Protein AF-A0AAE4JYS3-F1 (afdb_monomer_lite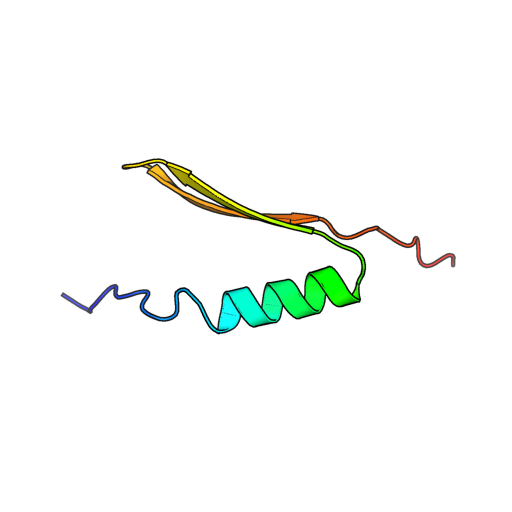)

pLDDT: mean 72.55, std 15.15, range [41.5, 88.94]

Structure (mmCIF, N/CA/C/O backbone):
data_AF-A0AAE4JYS3-F1
#
_entry.id   AF-A0AAE4JYS3-F1
#
loop_
_atom_site.group_PDB
_atom_site.id
_atom_site.type_symbol
_atom_site.label_atom_id
_atom_site.label_alt_id
_atom_site.label_comp_id
_atom_site.label_asym_id
_atom_site.label_entity_id
_atom_site.label_seq_id
_atom_site.pdbx_PDB_ins_code
_atom_site.Cartn_x
_atom_site.Cartn_y
_atom_site.Cartn_z
_atom_site.occupancy
_atom_site.B_iso_or_equiv
_atom_site.auth_seq_id
_atom_site.auth_comp_id
_atom_site.auth_asym_id
_atom_site.auth_atom_id
_atom_site.pdbx_PDB_model_num
ATOM 1 N N . MET A 1 1 ? 28.135 8.688 -8.672 1.00 45.72 1 MET A N 1
ATOM 2 C CA . MET A 1 1 ? 27.646 7.304 -8.508 1.00 45.72 1 MET A CA 1
ATOM 3 C C . MET A 1 1 ? 27.378 7.071 -7.026 1.00 45.72 1 MET A C 1
ATOM 5 O O . MET A 1 1 ? 28.134 6.391 -6.354 1.00 45.72 1 MET A O 1
ATOM 9 N N . ILE A 1 2 ? 26.359 7.747 -6.497 1.00 41.50 2 ILE A N 1
ATOM 10 C CA . ILE A 1 2 ? 25.832 7.477 -5.156 1.00 41.50 2 ILE A CA 1
ATOM 11 C C . ILE A 1 2 ? 24.745 6.436 -5.398 1.00 41.50 2 ILE A C 1
ATOM 13 O O . ILE A 1 2 ? 23.885 6.659 -6.252 1.00 41.50 2 ILE A O 1
ATOM 17 N N . LEU A 1 3 ? 24.876 5.269 -4.767 1.00 43.84 3 LEU A N 1
ATOM 18 C CA . LEU A 1 3 ? 23.971 4.139 -4.948 1.00 43.84 3 LEU A CA 1
ATOM 19 C C . LEU A 1 3 ? 22.524 4.594 -4.722 1.00 43.84 3 LEU A C 1
ATOM 21 O O . LEU A 1 3 ? 22.113 4.874 -3.603 1.00 43.84 3 LEU A O 1
ATOM 25 N N . CYS A 1 4 ? 21.749 4.622 -5.804 1.00 42.50 4 CYS A N 1
ATOM 26 C CA . CYS A 1 4 ? 20.298 4.763 -5.802 1.00 42.50 4 CYS A CA 1
ATOM 27 C C . CYS A 1 4 ? 19.649 3.395 -5.528 1.00 42.50 4 CYS A C 1
ATOM 29 O O . CYS A 1 4 ? 18.696 2.993 -6.194 1.00 42.50 4 CYS A O 1
ATOM 31 N N . THR A 1 5 ? 20.208 2.620 -4.594 1.00 43.34 5 THR A N 1
ATOM 32 C CA . THR A 1 5 ? 19.560 1.393 -4.146 1.00 43.34 5 THR A CA 1
ATOM 33 C C . THR A 1 5 ? 18.481 1.804 -3.161 1.00 43.34 5 THR A C 1
ATOM 35 O O . THR A 1 5 ? 18.711 1.845 -1.954 1.00 43.34 5 THR A O 1
ATOM 38 N N . MET A 1 6 ? 17.288 2.096 -3.684 1.00 48.50 6 MET A N 1
ATOM 39 C CA . MET A 1 6 ? 16.063 1.784 -2.953 1.00 48.50 6 MET A CA 1
ATOM 40 C C . MET A 1 6 ? 16.066 0.266 -2.749 1.00 48.50 6 MET A C 1
ATOM 42 O O . MET A 1 6 ? 15.562 -0.500 -3.563 1.00 48.50 6 MET A O 1
ATOM 46 N N . GLN A 1 7 ? 16.789 -0.166 -1.722 1.00 52.22 7 GLN A N 1
ATOM 47 C CA . GLN A 1 7 ? 16.835 -1.524 -1.207 1.00 52.22 7 GLN A CA 1
ATOM 48 C C . GLN A 1 7 ? 16.256 -1.479 0.209 1.00 52.22 7 GLN A C 1
ATOM 50 O O . GLN A 1 7 ? 16.841 -2.006 1.140 1.00 52.22 7 GLN A O 1
ATOM 55 N N . ASP A 1 8 ? 15.107 -0.820 0.350 1.00 52.91 8 ASP A N 1
ATOM 56 C CA . ASP A 1 8 ? 14.180 -1.037 1.464 1.00 52.91 8 ASP A CA 1
ATOM 57 C C . ASP A 1 8 ? 12.755 -1.256 0.911 1.00 52.91 8 ASP A C 1
ATOM 59 O O . ASP A 1 8 ? 11.750 -0.724 1.363 1.00 52.91 8 ASP A O 1
ATOM 63 N N . ASN A 1 9 ? 12.659 -2.026 -0.181 1.00 56.47 9 ASN A N 1
ATOM 64 C CA . ASN A 1 9 ? 11.409 -2.290 -0.908 1.00 56.47 9 ASN A CA 1
ATOM 65 C C . ASN A 1 9 ? 10.543 -3.358 -0.215 1.00 56.47 9 ASN A C 1
ATOM 67 O O . ASN A 1 9 ? 10.072 -4.288 -0.873 1.00 56.47 9 ASN A O 1
ATOM 71 N N . GLY A 1 10 ? 10.358 -3.286 1.103 1.00 56.66 10 GLY A N 1
ATOM 72 C CA . GLY A 1 10 ? 9.534 -4.289 1.775 1.00 56.66 10 GLY A CA 1
ATOM 73 C C . GLY A 1 10 ? 9.142 -3.995 3.210 1.00 56.66 10 G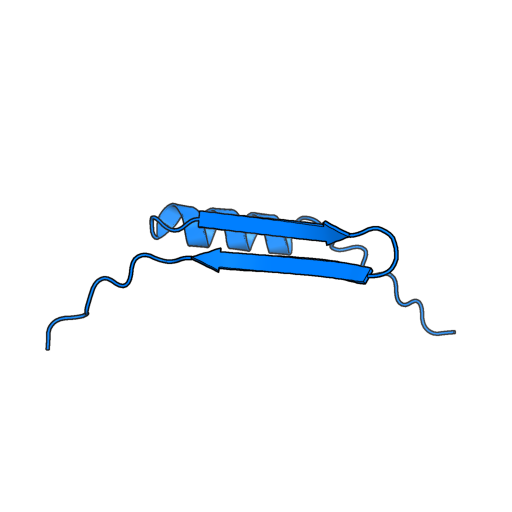LY A C 1
ATOM 74 O O . GLY A 1 10 ? 7.997 -4.269 3.555 1.00 56.66 10 GLY A O 1
ATOM 75 N N . LEU A 1 11 ? 10.030 -3.438 4.040 1.00 62.62 11 LEU A N 1
ATOM 76 C CA . LEU A 1 11 ? 9.739 -3.295 5.469 1.00 62.62 11 LEU A CA 1
ATOM 77 C C . LEU A 1 11 ? 8.801 -2.110 5.730 1.00 62.62 11 LEU A C 1
ATOM 79 O O . LEU A 1 11 ? 7.760 -2.273 6.370 1.00 62.62 11 LEU A O 1
ATOM 83 N N . ASP A 1 12 ? 9.111 -0.955 5.143 1.00 68.38 12 ASP A N 1
ATOM 84 C CA . ASP A 1 12 ? 8.293 0.253 5.291 1.00 68.38 12 ASP A CA 1
ATOM 85 C C . ASP A 1 12 ? 6.917 0.103 4.619 1.00 68.38 12 ASP A C 1
ATOM 87 O O . ASP A 1 12 ? 5.887 0.471 5.181 1.00 68.38 12 ASP A O 1
ATOM 91 N N . LEU A 1 13 ? 6.867 -0.531 3.442 1.00 70.94 13 LEU A N 1
ATOM 92 C CA . LEU A 1 13 ? 5.620 -0.801 2.712 1.00 70.94 13 LEU A CA 1
ATOM 93 C C . LEU A 1 13 ? 4.741 -1.845 3.413 1.00 70.94 13 LEU A C 1
ATOM 95 O O . LEU A 1 13 ? 3.512 -1.756 3.352 1.00 70.94 13 LEU A O 1
ATOM 99 N N . TYR A 1 14 ? 5.354 -2.812 4.100 1.00 78.50 14 TYR A N 1
ATOM 100 C CA . TYR A 1 14 ? 4.627 -3.760 4.938 1.00 78.50 14 TYR A CA 1
ATOM 101 C C . TYR A 1 14 ? 3.989 -3.056 6.135 1.00 78.50 14 TYR A C 1
ATOM 103 O O . TYR A 1 14 ? 2.807 -3.267 6.403 1.00 78.50 14 TYR A O 1
ATOM 111 N N . LEU A 1 15 ? 4.723 -2.160 6.804 1.00 81.06 15 LEU A N 1
ATOM 112 C CA . LEU A 1 15 ? 4.173 -1.363 7.899 1.00 81.06 15 LEU A CA 1
ATOM 113 C C . LEU A 1 15 ? 3.025 -0.465 7.417 1.00 81.06 15 LEU A C 1
ATOM 115 O O . LEU A 1 15 ? 1.975 -0.417 8.056 1.00 81.06 15 LEU A O 1
ATOM 119 N N . CYS A 1 16 ? 3.178 0.192 6.263 1.00 81.25 16 CYS A N 1
ATOM 120 C CA . CYS A 1 16 ? 2.088 0.949 5.650 1.00 81.25 16 CYS A CA 1
ATOM 121 C C . CYS A 1 16 ? 0.863 0.066 5.386 1.00 81.25 16 CYS A C 1
ATOM 123 O O . CYS A 1 16 ? -0.254 0.504 5.647 1.00 81.25 16 CYS A O 1
ATOM 125 N N . ARG A 1 17 ? 1.048 -1.178 4.928 1.00 83.69 17 ARG A N 1
ATOM 126 C CA . ARG A 1 17 ? -0.062 -2.119 4.741 1.00 83.69 17 ARG A CA 1
ATOM 127 C C . ARG A 1 17 ? -0.763 -2.454 6.045 1.00 83.69 17 ARG A C 1
ATOM 129 O O . ARG A 1 17 ? -1.986 -2.388 6.073 1.00 83.69 17 ARG A O 1
ATOM 136 N N . GLU A 1 18 ? -0.021 -2.778 7.095 1.00 86.50 18 GLU A N 1
ATOM 137 C CA . GLU A 1 18 ? -0.604 -3.092 8.404 1.00 86.50 18 GLU A CA 1
ATOM 138 C C . GLU A 1 18 ? -1.389 -1.898 8.959 1.00 86.50 18 GLU A C 1
ATOM 140 O O . GLU A 1 18 ? -2.513 -2.064 9.425 1.00 86.50 18 GLU A O 1
ATOM 145 N N . ILE A 1 19 ? -0.848 -0.678 8.843 1.00 85.69 19 ILE A N 1
ATOM 146 C CA . ILE A 1 19 ? -1.539 0.548 9.265 1.00 85.69 19 ILE A CA 1
ATOM 147 C C . ILE A 1 19 ? -2.815 0.744 8.443 1.00 85.69 19 ILE A C 1
ATOM 149 O O . ILE A 1 19 ? -3.884 0.937 9.016 1.00 85.69 19 ILE A O 1
ATOM 153 N N . VAL A 1 20 ? -2.733 0.678 7.115 1.00 85.88 20 VAL A N 1
ATOM 154 C CA . VAL A 1 20 ? -3.886 0.885 6.227 1.00 85.88 20 VAL A CA 1
ATOM 155 C C . VAL A 1 20 ? -4.962 -0.178 6.474 1.00 85.88 20 VAL A C 1
ATOM 157 O O . VAL A 1 20 ? -6.125 0.180 6.641 1.00 85.88 20 VAL A O 1
ATOM 160 N N . GLN A 1 21 ? -4.585 -1.453 6.612 1.00 85.94 21 GLN A N 1
ATOM 161 C CA . GLN A 1 21 ? -5.505 -2.546 6.949 1.00 85.94 21 GLN A CA 1
ATOM 162 C C . GLN A 1 21 ? -6.133 -2.372 8.336 1.00 85.94 21 GLN A C 1
ATOM 164 O O . GLN A 1 21 ? -7.339 -2.567 8.482 1.00 85.94 21 GLN A O 1
ATOM 169 N N . ALA A 1 22 ? -5.360 -1.949 9.342 1.00 87.12 22 ALA A N 1
ATOM 170 C CA . ALA A 1 22 ? -5.879 -1.666 10.682 1.00 87.12 22 ALA A CA 1
ATOM 171 C C . ALA A 1 22 ? -6.911 -0.524 10.686 1.00 87.12 22 ALA A C 1
ATOM 173 O O . ALA A 1 22 ? -7.832 -0.529 11.499 1.00 87.12 22 ALA A O 1
ATOM 174 N N . HIS A 1 23 ? -6.792 0.427 9.755 1.00 86.38 23 HIS A N 1
ATOM 175 C CA . HIS A 1 23 ? -7.763 1.505 9.548 1.00 86.38 23 HIS A CA 1
ATOM 176 C C . HIS A 1 23 ? -8.914 1.112 8.599 1.00 86.38 23 HIS A C 1
ATOM 178 O O . HIS A 1 23 ? -9.739 1.960 8.264 1.00 86.38 23 HIS A O 1
ATOM 184 N N . GLY A 1 24 ? -8.995 -0.150 8.159 1.00 86.06 24 GLY A N 1
ATOM 185 C CA . GLY A 1 24 ? -10.030 -0.636 7.237 1.00 86.06 24 GLY A CA 1
ATOM 186 C C . GLY A 1 24 ? -9.851 -0.171 5.789 1.00 86.06 24 GLY A C 1
ATOM 187 O O . GLY A 1 24 ? -10.807 -0.181 5.017 1.00 86.06 24 GLY A O 1
ATOM 188 N N . GLY A 1 25 ? -8.653 0.286 5.439 1.00 88.19 25 GLY A N 1
ATOM 189 C CA . GLY A 1 25 ? -8.271 0.684 4.095 1.00 88.19 25 GLY A CA 1
ATOM 190 C C . GLY A 1 25 ? -7.624 -0.434 3.279 1.00 88.19 25 GLY A C 1
ATOM 191 O O . GLY A 1 25 ? -7.356 -1.528 3.775 1.00 88.19 25 GLY A O 1
ATOM 192 N N . GLU A 1 26 ? -7.307 -0.127 2.025 1.00 88.94 26 GLU A N 1
ATOM 193 C CA . GLU A 1 26 ? -6.603 -1.015 1.099 1.00 88.94 26 GLU A CA 1
ATOM 194 C C . GLU A 1 26 ? -5.335 -0.336 0.571 1.00 88.94 26 GLU A C 1
ATOM 196 O O . GLU A 1 26 ? -5.257 0.884 0.463 1.00 88.94 26 GLU A O 1
ATOM 201 N N . ILE A 1 27 ? -4.311 -1.123 0.253 1.00 86.19 27 ILE A N 1
ATOM 202 C CA . ILE A 1 27 ? -3.054 -0.640 -0.325 1.00 86.19 27 ILE A CA 1
ATOM 203 C C . ILE A 1 27 ? -2.652 -1.557 -1.478 1.00 86.19 27 ILE A C 1
ATOM 205 O O . ILE A 1 27 ? -2.800 -2.778 -1.393 1.00 86.19 27 ILE A O 1
ATOM 209 N N . GLY A 1 28 ? -2.121 -0.977 -2.550 1.00 85.19 28 GLY A N 1
ATOM 210 C CA . GLY A 1 28 ? -1.683 -1.697 -3.737 1.00 85.19 28 GLY A CA 1
ATOM 211 C C . GLY A 1 28 ? -0.488 -1.034 -4.411 1.00 85.19 28 GLY A C 1
ATOM 212 O O . GLY A 1 28 ? -0.172 0.132 -4.182 1.00 85.19 28 GLY A O 1
ATOM 213 N N . VAL A 1 29 ? 0.195 -1.797 -5.261 1.00 82.38 29 VAL A N 1
ATOM 214 C CA . VAL A 1 29 ? 1.326 -1.316 -6.060 1.00 82.38 29 VAL A CA 1
ATOM 215 C C . VAL A 1 29 ? 1.067 -1.657 -7.516 1.00 82.38 29 VAL A C 1
ATOM 217 O O . VAL A 1 29 ? 0.805 -2.808 -7.857 1.00 82.38 29 VAL A O 1
ATOM 220 N N . VAL A 1 30 ? 1.157 -0.651 -8.373 1.00 82.81 30 VAL A N 1
ATOM 221 C CA . VAL A 1 30 ? 1.098 -0.786 -9.824 1.00 82.81 30 VAL A CA 1
ATOM 222 C C . VAL A 1 30 ? 2.482 -0.459 -10.352 1.00 82.81 30 VAL A C 1
ATOM 224 O O . VAL A 1 30 ? 2.904 0.693 -10.329 1.00 82.81 30 VAL A O 1
ATOM 227 N N . SER A 1 31 ? 3.214 -1.469 -10.805 1.00 78.81 31 SER A N 1
ATOM 228 C CA . SER A 1 31 ? 4.479 -1.271 -11.505 1.00 78.81 31 SER A CA 1
ATOM 229 C C . SER A 1 31 ? 4.322 -1.650 -12.968 1.00 78.81 31 SER A C 1
ATOM 231 O O . SER A 1 31 ? 3.741 -2.680 -13.310 1.00 78.81 31 SER A O 1
ATOM 233 N N . ALA A 1 32 ? 4.827 -0.788 -13.842 1.00 76.56 32 ALA A N 1
ATOM 234 C CA . ALA A 1 32 ? 4.869 -1.033 -15.273 1.00 76.56 32 ALA A CA 1
ATOM 235 C C . ALA A 1 32 ? 6.333 -1.074 -15.712 1.00 76.56 32 ALA A C 1
ATOM 237 O O . ALA A 1 32 ? 7.150 -0.230 -15.326 1.00 76.56 32 ALA A O 1
ATOM 238 N N . LEU A 1 33 ? 6.680 -2.096 -16.497 1.00 76.00 33 LEU A N 1
ATOM 239 C CA . LEU A 1 33 ? 8.050 -2.333 -16.938 1.00 76.00 33 LEU A CA 1
ATOM 240 C C . LEU A 1 33 ? 8.550 -1.111 -17.729 1.00 76.00 33 LEU A C 1
ATOM 242 O O . LEU A 1 33 ? 7.992 -0.766 -18.765 1.00 76.00 33 LEU A O 1
ATOM 246 N N . GLY A 1 34 ? 9.583 -0.437 -17.216 1.00 80.06 34 GLY A N 1
ATOM 247 C CA . GLY A 1 34 ? 10.145 0.778 -17.821 1.00 80.06 34 GLY A CA 1
ATOM 248 C C . GLY A 1 34 ? 9.469 2.103 -17.434 1.00 80.06 34 GLY A C 1
ATOM 249 O O . GLY A 1 34 ? 9.942 3.147 -17.871 1.00 80.06 34 GLY A O 1
ATOM 250 N N . GLN A 1 35 ? 8.418 2.094 -16.603 1.00 78.06 35 GLN A N 1
ATOM 251 C CA . GLN A 1 35 ? 7.707 3.303 -16.137 1.00 78.06 35 GLN A CA 1
ATOM 252 C C . GLN A 1 35 ? 7.805 3.544 -14.620 1.00 78.06 35 GLN A C 1
ATOM 254 O O . GLN A 1 35 ? 7.340 4.566 -14.125 1.00 78.06 35 GLN A O 1
ATOM 259 N N . GLY A 1 36 ? 8.444 2.635 -13.880 1.00 80.44 36 GLY A N 1
ATOM 260 C CA . GLY A 1 36 ? 8.563 2.715 -12.424 1.00 80.44 36 GLY A CA 1
ATOM 261 C C . GLY A 1 36 ? 7.415 2.012 -11.694 1.00 80.44 36 GLY A C 1
ATOM 262 O O . GLY A 1 36 ? 6.693 1.196 -12.272 1.00 80.44 36 GLY A O 1
ATOM 263 N N . ALA A 1 37 ? 7.289 2.291 -10.396 1.00 79.06 37 ALA A N 1
ATOM 264 C CA . ALA A 1 37 ? 6.274 1.718 -9.520 1.00 79.06 37 ALA A CA 1
ATOM 265 C C . ALA A 1 37 ? 5.463 2.833 -8.851 1.00 79.06 37 ALA A C 1
ATOM 267 O O . ALA A 1 37 ? 6.026 3.749 -8.253 1.00 79.06 37 ALA A O 1
ATOM 268 N N . THR A 1 38 ? 4.142 2.743 -8.943 1.00 83.31 38 THR A N 1
ATOM 269 C CA . THR A 1 38 ? 3.182 3.626 -8.286 1.00 83.31 38 THR A CA 1
ATOM 270 C C . THR A 1 38 ? 2.501 2.859 -7.163 1.00 83.31 38 THR A C 1
ATOM 272 O O . THR A 1 38 ? 1.845 1.849 -7.404 1.00 83.31 38 THR A O 1
ATOM 275 N N . VAL A 1 39 ? 2.643 3.335 -5.931 1.00 82.31 39 VAL A N 1
ATOM 276 C CA . VAL A 1 39 ? 1.951 2.785 -4.758 1.00 82.31 39 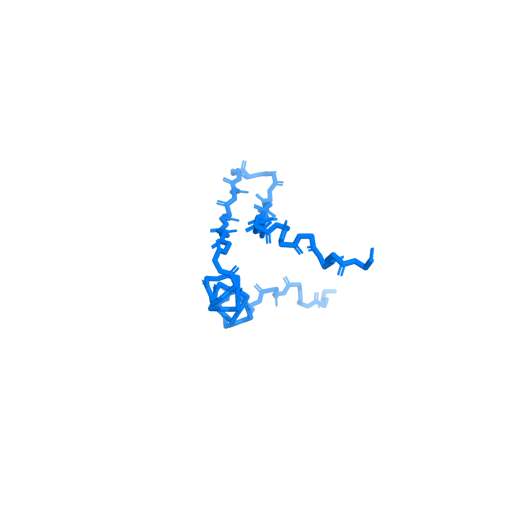VAL A CA 1
ATOM 277 C C . VAL A 1 39 ? 0.705 3.623 -4.494 1.00 82.31 39 VAL A C 1
ATOM 279 O O . VAL A 1 39 ? 0.788 4.851 -4.487 1.00 82.31 39 VAL A O 1
ATOM 282 N N . TRP A 1 40 ? -0.439 2.980 -4.276 1.00 85.75 40 TRP A N 1
ATOM 283 C CA . TRP A 1 40 ? -1.695 3.640 -3.925 1.00 85.75 40 TRP A CA 1
ATOM 284 C C . TRP A 1 40 ? -2.271 3.042 -2.643 1.00 85.75 40 TRP A C 1
ATOM 286 O O . TRP A 1 40 ? -2.127 1.851 -2.382 1.00 85.75 40 TRP A O 1
ATOM 296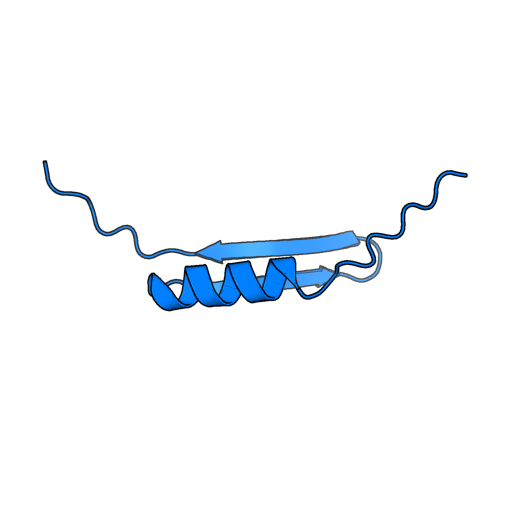 N N . LEU A 1 41 ? -2.917 3.883 -1.839 1.00 86.19 41 LEU A N 1
ATOM 297 C CA . LEU A 1 41 ? -3.609 3.501 -0.612 1.00 86.19 41 LEU A CA 1
ATOM 298 C C . LEU A 1 41 ? -4.967 4.201 -0.554 1.00 86.19 41 LEU A C 1
ATOM 300 O O . LEU A 1 41 ? -5.096 5.356 -0.962 1.00 86.19 41 LEU A O 1
ATOM 304 N N . THR A 1 42 ? -5.974 3.502 -0.055 1.00 85.38 42 THR A N 1
ATOM 305 C CA . THR A 1 42 ? -7.346 3.975 0.118 1.00 85.38 42 THR A CA 1
ATOM 306 C C . THR A 1 42 ? -7.728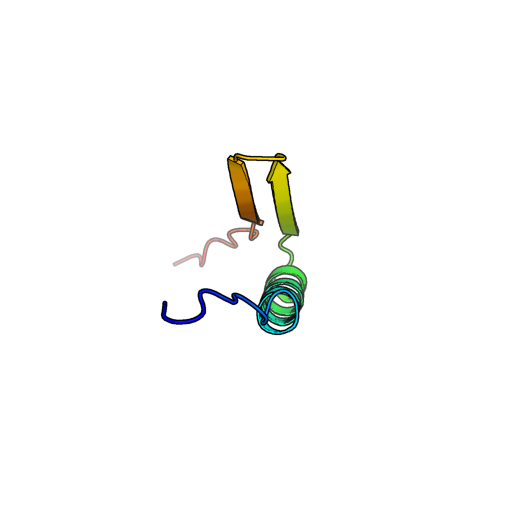 3.766 1.570 1.00 85.38 42 THR A C 1
ATOM 308 O O . THR A 1 42 ? -7.652 2.651 2.065 1.00 85.38 42 THR A O 1
ATOM 311 N N . LEU A 1 43 ? -8.129 4.820 2.279 1.00 84.00 43 LEU A N 1
ATOM 312 C CA . LEU A 1 43 ? -8.651 4.700 3.642 1.00 84.00 43 LEU A CA 1
ATOM 313 C C . LEU A 1 43 ? -10.136 5.066 3.648 1.00 84.00 43 LEU A C 1
ATOM 315 O O . LEU A 1 43 ? -10.512 6.050 3.001 1.00 84.00 43 LEU A O 1
ATOM 319 N N . PRO A 1 44 ? -10.981 4.331 4.391 1.00 79.25 44 PRO A N 1
ATOM 320 C CA . PRO A 1 44 ? -12.348 4.752 4.630 1.00 79.25 44 PRO A CA 1
ATOM 321 C C . PRO A 1 44 ? -12.308 6.042 5.453 1.00 79.25 44 PRO A C 1
ATOM 323 O O . PRO A 1 44 ? -11.869 6.064 6.603 1.00 79.25 44 PRO A O 1
ATOM 326 N N . ILE A 1 45 ? -12.752 7.143 4.851 1.00 77.31 45 ILE A N 1
ATOM 327 C CA . ILE A 1 45 ? -12.916 8.414 5.550 1.00 77.31 45 ILE A CA 1
ATOM 328 C C . ILE A 1 45 ? -14.115 8.301 6.490 1.00 77.31 45 ILE A C 1
ATOM 330 O O . ILE A 1 45 ? -15.247 8.613 6.131 1.00 77.31 45 ILE A O 1
ATOM 334 N N . ASN A 1 46 ? -13.870 7.846 7.717 1.00 66.75 46 ASN A N 1
ATOM 335 C CA . ASN A 1 46 ? -14.830 8.048 8.787 1.00 66.75 46 ASN A CA 1
ATOM 336 C C . ASN A 1 46 ? -14.845 9.552 9.049 1.00 66.75 46 ASN A C 1
ATOM 338 O O . ASN A 1 46 ? -13.888 10.101 9.597 1.00 66.75 46 ASN A O 1
ATOM 342 N N . GLN A 1 47 ? -15.879 10.235 8.558 1.00 60.56 47 GLN A N 1
ATOM 343 C CA . GLN A 1 47 ? -16.071 11.652 8.813 1.00 60.56 47 GLN A CA 1
ATOM 344 C C . GLN A 1 47 ? -16.075 11.833 10.331 1.00 60.56 47 GLN A C 1
ATOM 346 O O . GLN A 1 47 ? -17.030 11.431 10.998 1.00 60.56 47 GLN A O 1
ATOM 351 N N . ALA A 1 48 ? -14.991 12.391 10.881 1.00 59.59 48 ALA A N 1
ATOM 352 C CA . ALA A 1 48 ? -14.981 12.890 12.243 1.00 59.59 48 ALA A CA 1
ATOM 353 C C . ALA A 1 48 ? -16.093 13.937 12.300 1.00 59.59 48 ALA A C 1
ATOM 355 O O . ALA A 1 48 ? -15.956 15.046 11.785 1.00 59.59 48 ALA A O 1
ATOM 356 N N . THR A 1 49 ? -17.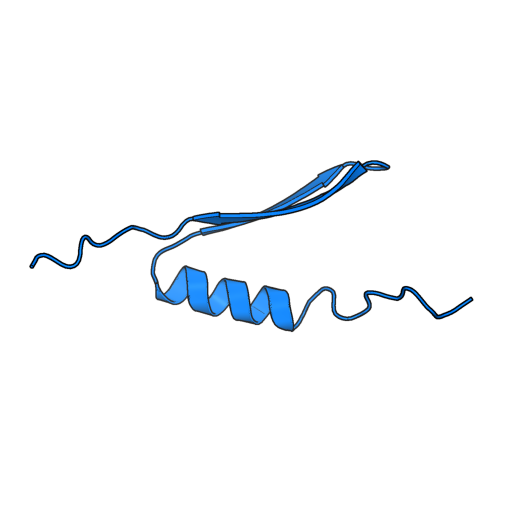251 13.500 12.784 1.00 49.41 49 THR A N 1
ATOM 357 C CA . THR A 1 49 ? -18.447 14.319 12.876 1.00 49.41 49 THR A CA 1
ATOM 358 C C . THR A 1 49 ? -18.153 15.319 13.979 1.00 49.41 49 THR A C 1
ATOM 360 O O . THR A 1 49 ? -17.977 14.920 15.129 1.00 49.41 49 THR A O 1
ATOM 363 N N . ASN A 1 50 ? -18.002 16.583 13.598 1.00 51.25 50 ASN A N 1
ATOM 364 C CA . ASN A 1 50 ? -17.954 17.713 14.513 1.00 51.25 50 ASN A CA 1
ATOM 365 C C . ASN A 1 50 ? -19.292 18.440 14.450 1.00 51.25 50 ASN A C 1
ATOM 367 O O . ASN A 1 50 ? -19.754 18.670 13.308 1.00 51.25 50 ASN A O 1
#

Secondary structure (DSSP, 8-state):
--------SSHHHHHHHHHHHHTT-EEEEEEETTTEEEEEEE--------

Foldseek 3Di:
DPDPPPVVVPDVVVVVQVVLVVQVKHKDWDDDVPPGIDIDIGGPPPPPDD

Sequence (50 aa):
MILCTMQDNGLDLYLCREIVQAHGGEIGVVSALGQGATVWLTLPINQATN

Organism: NCBI:txid2918990

Radius of gyration: 14.8 Å; chains: 1; bounding box: 46×22×32 Å

InterPro domains:
  IPR003594 Histidine kinase/HSP90-like ATPase domain [PF02518] (7-46)
  IPR004358 Signal transduction histidine kinase-related protein, C-terminal [PR00344] (7-25)
  IPR004358 Signal transduction histidine kinase-related protein, C-terminal [PR00344] (31-44)
  IPR036890 Histidine kinase/HSP90-like ATPase superfamily [G3DSA:3.30.565.10] (5-50)
  IPR036890 Histidine kinase/HSP90-like ATPase superfamily [SSF55874] (7-45)
  IPR050736 Sensor Histidine Kinase Regulatory [PTHR43711] (8-49)